Protein AF-A0A5A7R0W3-F1 (afdb_monomer)

Foldseek 3Di:
DDDDDDDDDDDPDDDDPPPPPPDPDDDPPDDDDDDDDDDDPPPDPDQDPPAAEAAQLPPVFQWFPRPNVVSDVVPPDAAQFHKYFGADALQWFKWWDPDDVCLVVVPCVVIGTDGHSPQRPDRGHMDGHHQDPAKTWIATCGPNRCCVPVRVSIDIHHHHYDPPDD

InterPro domains:
  IPR003245 Phytocyanin domain [PF02298] (62-152)
  IPR003245 Phytocyanin domain [PS51485] (52-161)
  IPR008972 Cupredoxin [G3DSA:2.60.40.420] (50-158)
  IPR008972 Cupredoxin [SSF49503] (51-159)

Solvent-accessible surface area (backbone atoms only — not comparable to full-atom values): 10460 Å² total; per-residue (Å²): 133,85,81,89,81,90,79,88,77,85,78,88,73,80,85,77,83,77,80,76,77,82,75,86,76,85,77,92,70,93,76,96,73,95,75,93,78,88,90,60,102,84,72,76,81,71,78,59,90,82,46,48,79,42,60,38,52,53,95,72,21,53,44,73,71,48,64,45,67,63,46,48,65,73,58,57,81,53,37,41,55,23,27,40,28,35,35,28,61,74,82,41,38,35,24,38,37,81,46,69,70,33,58,75,70,36,45,64,79,79,42,46,82,77,36,56,33,73,42,18,46,92,91,27,34,76,47,68,39,59,89,65,100,62,60,46,34,41,30,21,54,39,79,88,17,44,36,25,66,77,20,44,28,48,54,74,50,67,52,39,81,72,81,76,83,126

Sequence (166 aa):
MGLNLNFFVLFLGSSVVAIGMGSNIWPWGGGSGFGSESWCPCAGKEPDPNARTIEVGGSDGWNYGVNYTGWFLKNWPFFVGDTLVFKYPSHHSLSLLKDWSSYLNCSMEGSTLIGSTTAGGGEGFKVTLQPTPYPYFFVCPEKNGIHCSAGQMKFAIWPFPRLQHQ

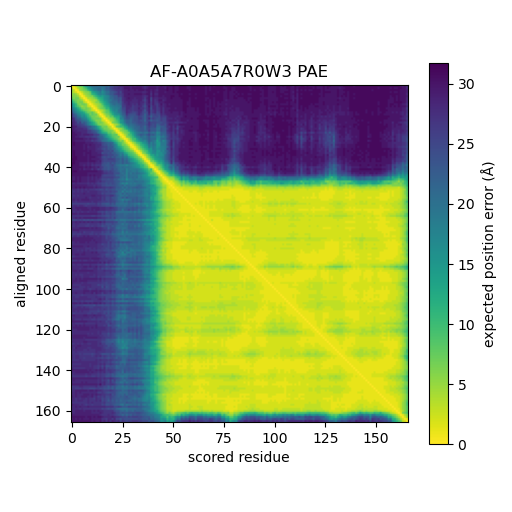Radius of gyration: 26.77 Å; Cα contacts (8 Å, |Δi|>4): 246; chains: 1; bounding box: 74×31×80 Å

Nearest PDB structures (foldseek):
  2cbp-assembly1_A  TM=8.116E-01  e=1.073E-06  Cucumis sativus
  1x9u-assembly2_B  TM=8.122E-01  e=1.260E-05  Armoracia rusticana

Secondary structure (DSSP, 8-state):
----------------------------------------TTS--PPPTTPPEEETTGGG-S-TT--HHHHHHHHPSPBTT-EEEE---TT--EEEESSHHHHHHT--TT-EEEE-TTTTSTT-EEEE----SS-EEEE--TTTTHHHHTS--EEEE-PBPP----

Structure (mmCIF, N/CA/C/O backbone):
data_AF-A0A5A7R0W3-F1
#
_entry.id   AF-A0A5A7R0W3-F1
#
loop_
_atom_site.group_PDB
_atom_site.id
_atom_site.type_symbol
_atom_site.label_atom_id
_atom_site.label_alt_id
_atom_site.label_comp_id
_atom_site.label_asym_id
_atom_site.label_entity_id
_atom_site.label_seq_id
_atom_site.pdbx_PDB_ins_code
_atom_site.Cartn_x
_atom_site.Cartn_y
_atom_site.Cartn_z
_atom_site.occupancy
_atom_site.B_iso_or_equiv
_atom_site.auth_seq_id
_atom_site.auth_comp_id
_atom_site.auth_asym_id
_atom_site.auth_atom_id
_atom_site.pdbx_PDB_model_num
ATOM 1 N N . MET A 1 1 ? 51.306 13.618 63.353 1.00 35.59 1 MET A N 1
ATOM 2 C CA . MET A 1 1 ? 51.828 12.619 64.313 1.00 35.59 1 MET A CA 1
ATOM 3 C C . MET A 1 1 ? 50.603 11.888 64.847 1.00 35.59 1 MET A C 1
ATOM 5 O O . MET A 1 1 ? 49.799 12.546 65.481 1.00 35.59 1 MET A O 1
ATOM 9 N N . GLY A 1 2 ? 50.209 10.753 64.257 1.00 36.62 2 GLY A N 1
ATOM 10 C CA . GLY A 1 2 ? 50.508 9.398 64.766 1.00 36.62 2 GLY A CA 1
ATOM 11 C C . GLY A 1 2 ? 49.529 9.050 65.910 1.00 36.62 2 GLY A C 1
ATOM 12 O O . GLY A 1 2 ? 49.401 9.861 66.809 1.00 36.62 2 GLY A O 1
ATOM 13 N N . LEU A 1 3 ? 48.785 7.940 65.970 1.00 39.69 3 LEU A N 1
ATOM 14 C CA . LEU A 1 3 ? 48.921 6.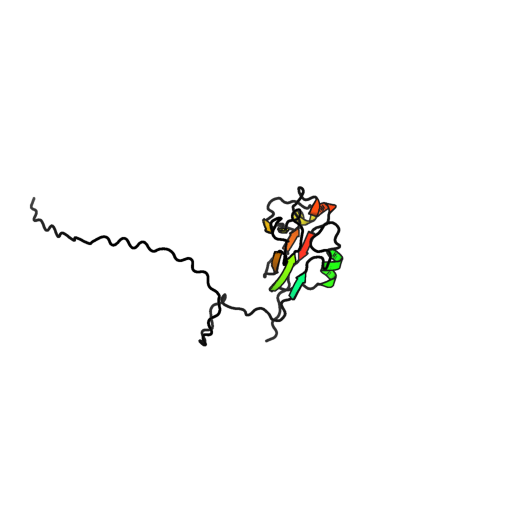611 65.371 1.00 39.69 3 LEU A CA 1
ATOM 15 C C . LEU A 1 3 ? 47.563 5.865 65.356 1.00 39.69 3 LEU A C 1
ATOM 17 O O . LEU A 1 3 ? 46.751 6.017 66.262 1.00 39.69 3 LEU A O 1
ATOM 21 N N . ASN A 1 4 ? 47.402 5.051 64.308 1.00 40.31 4 ASN A N 1
ATOM 22 C CA . ASN A 1 4 ? 46.629 3.811 64.139 1.00 40.31 4 ASN A CA 1
ATOM 23 C C . ASN A 1 4 ? 45.958 3.159 65.362 1.00 40.31 4 ASN A C 1
ATOM 25 O O . ASN A 1 4 ? 46.625 2.925 66.362 1.00 40.31 4 ASN A O 1
ATOM 29 N N . LEU A 1 5 ? 44.752 2.608 65.153 1.00 45.78 5 LEU A N 1
ATOM 30 C CA . LEU A 1 5 ? 44.472 1.217 65.532 1.00 45.78 5 LEU A CA 1
ATOM 31 C C . LEU A 1 5 ? 43.408 0.584 64.612 1.00 45.78 5 LEU A C 1
ATOM 33 O O . LEU A 1 5 ? 42.368 1.170 64.326 1.00 45.78 5 LEU A O 1
ATOM 37 N N . ASN A 1 6 ? 43.726 -0.622 64.146 1.00 43.28 6 ASN A N 1
ATOM 38 C CA . ASN A 1 6 ? 42.949 -1.466 63.245 1.00 43.28 6 ASN A CA 1
ATOM 39 C C . ASN A 1 6 ? 41.577 -1.860 63.813 1.00 43.28 6 ASN A C 1
ATOM 41 O O . ASN A 1 6 ? 41.499 -2.349 64.937 1.00 43.28 6 ASN A O 1
ATOM 45 N N . PHE A 1 7 ? 40.545 -1.829 62.968 1.00 43.78 7 PHE A N 1
ATOM 46 C CA . PHE A 1 7 ? 39.407 -2.743 63.081 1.00 43.78 7 PHE A CA 1
ATOM 47 C C . PHE A 1 7 ? 39.122 -3.342 61.699 1.00 43.78 7 PHE A C 1
ATOM 49 O O . PHE A 1 7 ? 38.409 -2.775 60.875 1.00 43.78 7 PHE A O 1
ATOM 56 N N . PHE A 1 8 ? 3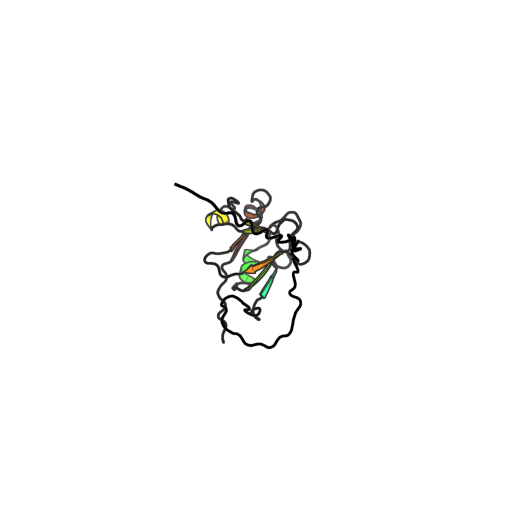9.743 -4.490 61.427 1.00 41.31 8 PHE A N 1
ATOM 57 C CA . PHE A 1 8 ? 39.339 -5.367 60.334 1.00 41.31 8 PHE A CA 1
ATOM 58 C C . PHE A 1 8 ? 38.045 -6.067 60.762 1.00 41.31 8 PHE A C 1
ATOM 60 O O . PHE A 1 8 ? 38.083 -6.976 61.589 1.00 41.31 8 PHE A O 1
ATOM 67 N N . VAL A 1 9 ? 36.901 -5.653 60.214 1.00 51.41 9 VAL A N 1
ATOM 68 C CA . VAL A 1 9 ? 35.666 -6.447 60.282 1.00 51.41 9 VAL A CA 1
ATOM 69 C C . VAL A 1 9 ? 35.527 -7.201 58.967 1.00 51.41 9 VAL A C 1
ATOM 71 O O . VAL A 1 9 ? 35.237 -6.626 57.921 1.00 51.41 9 VAL A O 1
ATOM 74 N N . LEU A 1 10 ? 35.775 -8.506 59.039 1.00 40.53 10 LEU A N 1
ATOM 75 C CA . LEU A 1 10 ? 35.507 -9.473 57.982 1.00 40.53 10 LEU A CA 1
ATOM 76 C C . LEU A 1 10 ? 33.989 -9.630 57.815 1.00 40.53 10 LEU A C 1
ATOM 78 O O . LEU A 1 10 ? 33.348 -10.299 58.622 1.00 40.53 10 LEU A O 1
ATOM 82 N N . PHE A 1 11 ? 33.418 -9.060 56.753 1.00 41.59 11 PHE A N 1
ATOM 83 C CA . PHE A 1 11 ? 32.107 -9.477 56.254 1.00 41.59 11 PHE A CA 1
ATOM 84 C C . PHE A 1 11 ? 32.304 -10.518 55.152 1.00 41.59 11 PHE A C 1
ATOM 86 O O . PHE A 1 11 ? 32.525 -10.192 53.988 1.00 41.59 11 PHE A O 1
ATOM 93 N N . LEU A 1 12 ? 32.216 -11.793 55.533 1.00 45.47 12 LEU A N 1
ATOM 94 C CA . LEU A 1 12 ? 31.945 -12.881 54.597 1.00 45.47 12 LEU A CA 1
ATOM 95 C C . LEU A 1 12 ? 30.468 -12.795 54.189 1.00 45.47 12 LEU A C 1
ATOM 97 O O . LEU A 1 12 ? 29.604 -13.438 54.777 1.00 45.47 12 LEU A O 1
ATOM 101 N N . GLY A 1 13 ? 30.174 -11.944 53.207 1.00 47.50 13 GLY A N 1
ATOM 102 C CA . GLY A 1 13 ? 28.904 -11.958 52.488 1.00 47.50 13 GLY A CA 1
ATOM 103 C C . GLY A 1 13 ? 29.004 -12.941 51.329 1.00 47.50 13 GLY A C 1
ATOM 104 O O . GLY A 1 13 ? 29.627 -12.634 50.317 1.00 47.50 13 GLY A O 1
ATOM 105 N N . SER A 1 14 ? 28.435 -14.133 51.490 1.00 47.66 14 SER A N 1
ATOM 106 C CA . SER A 1 14 ? 28.348 -15.132 50.427 1.00 47.66 14 SER A CA 1
ATOM 107 C C . SER A 1 14 ? 27.623 -14.565 49.209 1.00 47.66 14 SER A C 1
ATOM 109 O O . SER A 1 14 ? 26.454 -14.189 49.282 1.00 47.66 14 SER A O 1
ATOM 111 N N . SER A 1 15 ? 28.318 -14.555 48.075 1.00 44.72 15 SER A N 1
ATOM 112 C CA . SER A 1 15 ? 27.740 -14.365 46.752 1.00 44.72 15 SER A CA 1
ATOM 113 C C . SER A 1 15 ? 26.699 -15.451 46.487 1.00 44.72 15 SER A C 1
ATOM 115 O O . SER A 1 15 ? 27.050 -16.595 46.202 1.00 44.72 15 SER A O 1
ATOM 117 N N . VAL A 1 16 ? 25.415 -15.099 46.532 1.00 53.91 16 VAL A N 1
ATOM 118 C CA . VAL A 1 16 ? 24.404 -15.837 45.773 1.00 53.91 16 VAL A CA 1
ATOM 119 C C . VAL A 1 16 ? 24.301 -15.191 44.402 1.00 53.91 16 VAL A C 1
ATOM 121 O O . VAL A 1 16 ? 23.784 -14.091 44.226 1.00 53.91 16 VAL A O 1
ATOM 124 N N . VAL A 1 17 ? 24.856 -15.886 43.415 1.00 45.88 17 VAL A N 1
ATOM 125 C CA . VAL A 1 17 ? 24.579 -15.636 42.006 1.00 45.88 17 VAL A CA 1
ATOM 126 C C . VAL A 1 17 ? 23.123 -16.037 41.777 1.00 45.88 17 VAL A C 1
ATOM 128 O O . VAL A 1 17 ? 22.815 -17.216 41.617 1.00 45.88 17 VAL A O 1
ATOM 131 N N . ALA A 1 18 ? 22.208 -15.071 41.790 1.00 42.53 18 ALA A N 1
ATOM 132 C CA . ALA A 1 18 ? 20.882 -15.282 41.233 1.00 42.53 18 ALA A CA 1
ATOM 133 C C . ALA A 1 18 ? 21.014 -15.230 39.706 1.00 42.53 18 ALA A C 1
ATOM 135 O O . ALA A 1 18 ? 21.005 -14.158 39.102 1.00 42.53 18 ALA A O 1
ATOM 136 N N . ILE A 1 19 ? 21.158 -16.398 39.075 1.00 41.97 19 ILE A N 1
ATOM 137 C CA . ILE A 1 19 ? 20.862 -16.548 37.649 1.00 41.97 19 ILE A CA 1
ATOM 138 C C . ILE A 1 19 ? 19.344 -16.403 37.531 1.00 41.97 19 ILE A C 1
ATOM 140 O O . ILE A 1 19 ? 18.599 -17.377 37.607 1.00 41.97 19 ILE A O 1
ATOM 144 N N . GLY A 1 20 ? 18.876 -15.162 37.411 1.00 40.03 20 GLY A N 1
ATOM 145 C CA . GLY A 1 20 ? 17.526 -14.880 36.956 1.00 40.03 20 GLY A CA 1
ATOM 146 C C . GLY A 1 20 ? 17.421 -15.336 35.509 1.00 40.03 20 GLY A C 1
ATOM 147 O O . GLY A 1 20 ? 17.801 -14.610 34.595 1.00 40.03 20 GLY A O 1
ATOM 148 N N . MET A 1 21 ? 16.952 -16.565 35.304 1.00 45.31 21 MET A N 1
ATOM 149 C CA . MET A 1 21 ? 16.472 -17.021 34.009 1.00 45.31 21 MET A CA 1
ATOM 150 C C . MET A 1 21 ? 15.301 -16.114 33.624 1.00 45.31 21 MET A C 1
ATOM 152 O O . MET A 1 21 ? 14.217 -16.224 34.192 1.00 45.31 21 MET A O 1
ATOM 156 N N . GLY A 1 22 ? 15.542 -15.175 32.708 1.00 36.59 22 GLY A N 1
ATOM 157 C CA . GLY A 1 22 ? 14.499 -14.339 32.127 1.00 36.59 22 GLY A CA 1
ATOM 158 C C . GLY A 1 22 ? 13.487 -15.221 31.405 1.00 36.59 22 GLY A C 1
ATOM 159 O O . GLY A 1 22 ? 13.739 -15.705 30.303 1.00 36.59 22 GLY A O 1
ATOM 160 N N . SER A 1 23 ? 12.349 -15.457 32.045 1.00 46.00 23 SER A N 1
ATOM 161 C CA . SER A 1 23 ? 11.190 -16.091 31.442 1.00 46.00 23 SER A CA 1
ATOM 162 C C . SER A 1 23 ? 10.483 -15.070 30.553 1.00 46.00 23 SER A C 1
ATOM 164 O O . SER A 1 23 ? 9.657 -14.285 31.008 1.00 46.00 23 SER A O 1
ATOM 166 N N . ASN A 1 24 ? 10.771 -15.107 29.252 1.00 44.03 24 ASN A N 1
ATOM 167 C CA . ASN A 1 24 ? 9.868 -14.546 28.248 1.00 44.03 24 ASN A CA 1
ATOM 168 C C . ASN A 1 24 ? 8.657 -15.478 28.114 1.00 44.03 24 ASN A C 1
ATOM 170 O O . ASN A 1 24 ? 8.552 -16.271 27.180 1.00 44.03 24 ASN A O 1
ATOM 174 N N . ILE A 1 25 ? 7.767 -15.409 29.101 1.00 47.91 25 ILE A N 1
ATOM 175 C CA . ILE A 1 25 ? 6.405 -15.915 28.996 1.00 47.91 25 ILE A CA 1
ATOM 176 C C . ILE A 1 25 ? 5.586 -14.846 28.274 1.00 47.91 25 ILE A C 1
ATOM 178 O O . ILE A 1 25 ? 5.395 -13.748 28.786 1.00 47.91 25 ILE A O 1
ATOM 182 N N . TRP A 1 26 ? 5.134 -15.159 27.063 1.00 46.19 26 TRP A N 1
ATOM 183 C CA . TRP A 1 26 ? 4.076 -14.428 26.370 1.00 46.19 26 TRP A CA 1
ATOM 184 C C . TRP A 1 26 ? 2.743 -15.071 26.756 1.00 46.19 26 TRP A C 1
ATOM 186 O O . TRP A 1 26 ? 2.553 -16.248 26.441 1.00 46.19 26 TRP A O 1
ATOM 196 N N . PRO A 1 27 ? 1.815 -14.359 27.420 1.00 40.03 27 PRO A N 1
ATOM 197 C CA . PRO A 1 27 ? 0.457 -14.873 27.482 1.00 40.03 27 PRO A CA 1
ATOM 198 C C . PRO A 1 27 ? -0.575 -13.744 27.418 1.00 40.03 27 PRO A C 1
ATOM 200 O O . PRO A 1 27 ? -0.755 -13.004 28.377 1.00 40.03 27 PRO A O 1
ATOM 203 N N . TRP A 1 28 ? -1.337 -13.667 26.333 1.00 46.88 28 TRP A N 1
ATOM 204 C CA . TRP A 1 28 ? -2.738 -13.255 26.461 1.00 46.88 28 TRP A CA 1
ATOM 205 C C . TRP A 1 28 ? -3.612 -14.420 26.006 1.00 46.88 28 TRP A C 1
ATOM 207 O O . TRP A 1 28 ? -4.190 -14.436 24.926 1.00 46.88 28 TRP A O 1
ATOM 217 N N . GLY A 1 29 ? -3.624 -15.442 26.865 1.00 34.78 29 GLY A N 1
ATOM 218 C CA . GLY A 1 29 ? -4.783 -16.293 27.094 1.00 34.78 29 GLY A CA 1
ATOM 219 C C . GLY A 1 29 ? -5.603 -15.662 28.221 1.00 34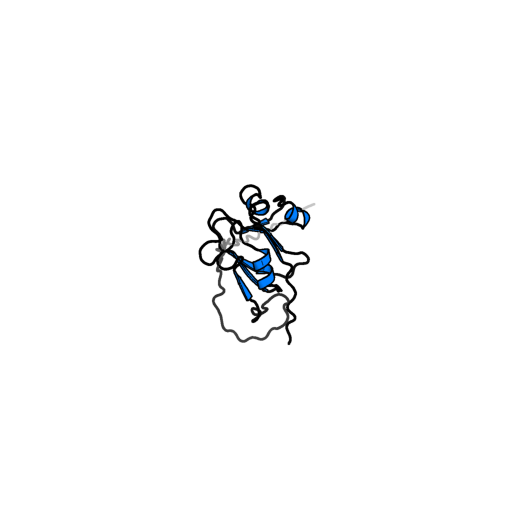.78 29 GLY A C 1
ATOM 220 O O . GLY A 1 29 ? -5.032 -15.171 29.195 1.00 34.78 29 GLY A O 1
ATOM 221 N N . GLY A 1 30 ? -6.921 -15.606 28.037 1.00 45.38 30 GLY A N 1
ATOM 222 C CA . GLY A 1 30 ? -7.844 -14.841 28.870 1.00 45.38 30 GLY A CA 1
ATOM 223 C C . GLY A 1 30 ? -7.868 -15.246 30.344 1.00 45.38 30 GLY A C 1
ATOM 224 O O . GLY A 1 30 ? -7.883 -16.426 30.687 1.00 45.38 30 GLY A O 1
ATOM 225 N N . GLY A 1 31 ? -7.945 -14.230 31.202 1.00 31.48 31 GLY A N 1
ATOM 226 C CA . GLY A 1 31 ? -8.322 -14.346 32.604 1.00 31.48 31 GLY A CA 1
ATOM 227 C C . GLY A 1 31 ? -9.491 -13.407 32.883 1.00 31.48 31 GLY A C 1
ATOM 228 O O . GLY A 1 31 ? -9.369 -12.195 32.732 1.00 31.48 31 GLY A O 1
ATOM 229 N N . SER A 1 32 ? -10.636 -13.968 33.262 1.00 48.72 32 SER A N 1
ATOM 230 C CA . SER A 1 32 ? -11.793 -13.230 33.764 1.00 48.72 32 SER A CA 1
ATOM 231 C C . SER A 1 32 ? -11.483 -12.676 35.157 1.00 48.72 32 SER A C 1
ATOM 233 O O . SER A 1 32 ? -11.391 -13.442 36.116 1.00 48.72 32 SER A O 1
ATOM 235 N N . GLY A 1 33 ? -11.338 -11.357 35.271 1.00 33.44 33 GLY A N 1
ATOM 236 C CA . GLY A 1 33 ? -11.193 -10.654 36.544 1.00 33.44 33 GLY A CA 1
ATOM 237 C C . GLY A 1 33 ? -12.033 -9.382 36.543 1.00 33.44 33 GLY A C 1
ATOM 238 O O . GLY A 1 33 ? -11.707 -8.426 35.849 1.00 33.44 33 GLY A O 1
ATOM 239 N N . PHE A 1 34 ? -13.129 -9.384 37.303 1.00 42.28 34 PHE A N 1
ATOM 240 C CA . PHE A 1 34 ? -13.895 -8.182 37.624 1.00 42.28 34 PHE A CA 1
ATOM 241 C C . PHE A 1 34 ? -13.043 -7.280 38.528 1.00 42.28 34 PHE A C 1
ATOM 243 O O . PHE A 1 34 ? -12.677 -7.685 39.629 1.00 42.28 34 PHE A O 1
ATOM 250 N N . GLY A 1 35 ? -12.737 -6.065 38.074 1.00 34.94 35 GLY A N 1
ATOM 251 C CA . GLY A 1 35 ? -12.015 -5.063 38.858 1.00 34.94 35 GLY A CA 1
ATOM 252 C C . GLY A 1 35 ? -11.958 -3.734 38.115 1.00 34.94 35 GLY A C 1
ATOM 253 O O . GLY A 1 35 ? -11.236 -3.587 37.136 1.00 34.94 35 GLY A O 1
ATOM 254 N N . SER A 1 36 ? -12.783 -2.789 38.548 1.00 52.50 36 SER A N 1
ATOM 255 C CA . SER A 1 36 ? -12.910 -1.443 38.000 1.00 52.50 36 SER A CA 1
ATOM 256 C C . SER A 1 36 ? -11.722 -0.559 38.391 1.00 52.50 36 SER A C 1
ATOM 258 O O . SER A 1 36 ? -11.697 -0.068 39.515 1.00 52.50 36 SER A O 1
ATOM 260 N N . GLU A 1 37 ? -10.807 -0.276 37.463 1.00 39.03 37 GLU A N 1
ATOM 261 C CA . GLU A 1 37 ? -9.923 0.897 37.541 1.00 39.03 37 GLU A CA 1
ATOM 262 C C . GLU A 1 37 ? -9.814 1.554 36.160 1.00 39.03 37 GLU A C 1
ATOM 264 O O . GLU A 1 37 ? -9.025 1.189 35.291 1.00 39.03 37 GLU A O 1
ATOM 269 N N . SER A 1 38 ? -10.698 2.529 35.954 1.00 59.84 38 SER A N 1
ATOM 270 C CA . SER A 1 38 ? -10.629 3.515 34.882 1.00 59.84 38 SER A CA 1
ATOM 271 C C . SER A 1 38 ? -9.476 4.492 35.132 1.00 59.84 38 SER A C 1
ATOM 273 O O . SER A 1 38 ? -9.272 4.875 36.283 1.00 59.84 38 SER A O 1
ATOM 275 N N . TRP A 1 39 ? -8.865 4.973 34.040 1.00 44.38 39 TRP A N 1
ATOM 276 C CA . TRP A 1 39 ? -7.841 6.034 33.920 1.00 44.38 39 TRP A CA 1
ATOM 277 C C . TRP A 1 39 ? -6.387 5.586 33.682 1.00 44.38 39 TRP A C 1
ATOM 279 O O . TRP A 1 39 ? -5.461 6.041 34.343 1.00 44.38 39 TRP A O 1
ATOM 289 N N . CYS A 1 40 ? -6.171 4.810 32.614 1.00 50.56 40 CYS A N 1
ATOM 290 C CA . CYS A 1 40 ? -4.923 4.838 31.837 1.00 50.56 40 CYS A CA 1
ATOM 291 C C . CYS A 1 40 ? -5.261 5.088 30.348 1.00 50.56 40 CYS A C 1
ATOM 293 O O . CYS A 1 40 ? -6.023 4.302 29.786 1.00 50.56 40 CYS A O 1
ATOM 295 N N . PRO A 1 41 ? -4.716 6.121 29.665 1.00 49.47 41 PRO A N 1
ATOM 296 C CA . PRO A 1 41 ? -5.128 6.488 28.298 1.00 49.47 41 PRO A CA 1
ATOM 297 C C . PRO A 1 41 ? -4.760 5.504 27.173 1.00 49.47 41 PRO A C 1
ATOM 299 O O . PRO A 1 41 ? -5.036 5.798 26.013 1.00 49.47 41 PRO A O 1
ATOM 302 N N . CYS A 1 42 ? -4.130 4.362 27.470 1.00 55.44 42 CYS A N 1
ATOM 303 C CA . CYS A 1 42 ? -3.604 3.457 26.438 1.00 55.44 42 CYS A CA 1
ATOM 304 C C . CYS A 1 42 ? -4.003 1.982 26.618 1.00 55.44 42 CYS A C 1
ATOM 306 O O . CYS A 1 42 ? -3.590 1.151 25.812 1.00 55.44 42 CYS A O 1
ATOM 308 N N . ALA A 1 43 ? -4.779 1.631 27.648 1.00 50.06 43 ALA A N 1
ATOM 309 C CA . ALA A 1 43 ? -5.180 0.249 27.902 1.00 50.06 43 ALA A CA 1
ATOM 310 C C . ALA A 1 43 ? -6.653 0.039 27.521 1.00 50.06 43 ALA A C 1
ATOM 312 O O . ALA A 1 43 ? -7.550 0.515 28.208 1.00 50.06 43 ALA A O 1
ATOM 313 N N . GLY A 1 44 ? -6.883 -0.685 26.422 1.00 50.47 44 GLY A N 1
ATOM 314 C CA . GLY A 1 44 ? -8.163 -1.341 26.147 1.00 50.47 44 GLY A CA 1
ATOM 315 C C . GLY A 1 44 ? -9.285 -0.457 25.605 1.00 50.47 44 GLY A C 1
ATOM 316 O O . GLY A 1 44 ? -10.355 -0.399 26.202 1.00 50.47 44 GLY A O 1
ATOM 317 N N . LYS A 1 45 ? -9.122 0.132 24.411 1.00 55.97 45 LYS A N 1
ATOM 318 C CA . LYS A 1 45 ? -10.320 0.246 23.566 1.00 55.97 45 LYS A CA 1
ATOM 319 C C . LYS A 1 45 ? -10.660 -1.170 23.120 1.00 55.97 45 LYS A C 1
ATOM 321 O O . LYS A 1 45 ? -9.860 -1.783 22.411 1.00 55.97 45 LYS A O 1
ATOM 326 N N . GLU A 1 46 ? -11.802 -1.691 23.567 1.00 62.47 46 GLU A N 1
ATOM 327 C CA . GLU A 1 46 ? -12.380 -2.880 22.945 1.00 62.47 46 GLU A CA 1
ATOM 328 C C . GLU A 1 46 ? -12.398 -2.685 21.419 1.00 62.47 46 GLU A C 1
ATOM 330 O O . GLU A 1 46 ? -12.530 -1.539 20.958 1.00 62.47 46 GLU A O 1
ATOM 335 N N . PRO A 1 47 ? -12.207 -3.762 20.632 1.00 66.44 47 PRO A N 1
ATOM 336 C CA . PRO A 1 47 ? -12.276 -3.678 19.181 1.00 66.44 47 PRO A CA 1
ATOM 337 C C . PRO A 1 47 ? -13.544 -2.927 18.792 1.00 66.44 47 PRO A C 1
ATOM 339 O O . PRO A 1 47 ? -14.628 -3.283 19.252 1.00 66.44 47 PRO A O 1
ATOM 342 N N . ASP A 1 48 ? -13.410 -1.868 17.990 1.00 74.81 48 ASP A N 1
ATOM 343 C CA . ASP A 1 48 ? -14.586 -1.134 17.537 1.00 74.81 48 ASP A CA 1
ATOM 344 C C . ASP A 1 48 ? -15.503 -2.139 16.826 1.00 74.81 48 ASP A C 1
ATOM 346 O O . ASP A 1 48 ? -15.064 -2.747 15.845 1.00 74.81 48 ASP A O 1
ATOM 350 N N . PRO A 1 49 ? -16.746 -2.349 17.291 1.00 81.06 49 PRO A N 1
ATOM 351 C CA . PRO A 1 49 ? -17.629 -3.350 16.701 1.00 81.06 49 PRO A CA 1
ATOM 352 C C . PRO A 1 49 ? -17.952 -3.044 15.230 1.00 81.06 49 PRO A C 1
ATOM 354 O O . PRO A 1 49 ? -18.414 -3.919 14.504 1.00 81.06 49 PRO A O 1
ATOM 357 N N . ASN A 1 50 ? -17.675 -1.820 14.769 1.00 87.19 50 ASN A N 1
ATOM 358 C CA . ASN A 1 50 ? -17.846 -1.384 13.387 1.00 87.19 50 ASN A CA 1
ATOM 359 C C . ASN A 1 50 ? -16.545 -1.448 12.565 1.00 87.19 50 ASN A C 1
ATOM 361 O O . ASN A 1 50 ? -16.530 -1.011 11.408 1.00 87.19 50 ASN A O 1
ATOM 365 N N . ALA A 1 51 ? -15.438 -1.934 13.136 1.00 93.25 51 ALA A N 1
ATOM 366 C CA . ALA A 1 51 ? -14.200 -2.169 12.405 1.00 93.25 51 ALA A CA 1
ATOM 367 C C . ALA A 1 51 ? -14.405 -3.246 11.336 1.00 93.25 51 ALA A C 1
ATOM 369 O O . ALA A 1 51 ? -14.766 -4.383 11.635 1.00 93.25 51 ALA A O 1
ATOM 370 N N . ARG A 1 52 ? -14.162 -2.898 10.069 1.00 96.69 52 ARG A N 1
ATOM 371 C CA . ARG A 1 52 ? -14.296 -3.839 8.956 1.00 96.69 52 ARG A CA 1
ATOM 372 C C . ARG A 1 52 ? -12.966 -4.517 8.683 1.00 96.69 52 ARG A C 1
ATOM 374 O O . ARG A 1 52 ? -11.905 -3.909 8.805 1.00 96.69 52 ARG A O 1
ATOM 381 N N . THR A 1 53 ? -13.039 -5.759 8.224 1.00 97.94 53 THR A N 1
ATOM 382 C CA . THR A 1 53 ? -11.920 -6.438 7.568 1.00 97.94 53 THR A CA 1
ATOM 383 C C . THR A 1 53 ? -12.160 -6.398 6.063 1.00 97.94 53 THR A C 1
ATOM 385 O O . THR A 1 53 ? -13.213 -6.823 5.598 1.00 97.94 53 THR A O 1
ATOM 388 N N . ILE A 1 54 ? -11.216 -5.840 5.310 1.00 98.50 54 ILE A N 1
ATOM 389 C CA . ILE A 1 54 ? -11.372 -5.506 3.893 1.00 98.50 54 I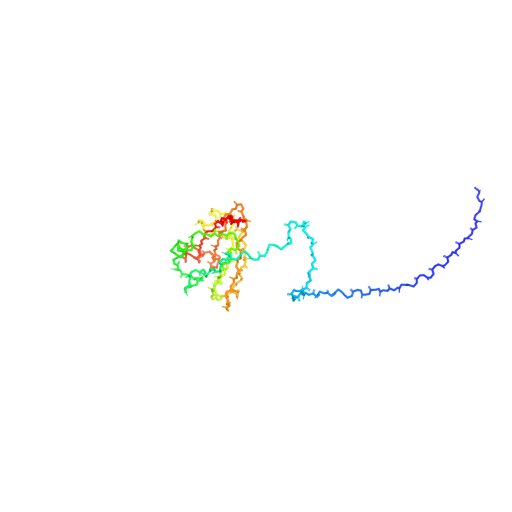LE A CA 1
ATOM 390 C C . ILE A 1 54 ? -10.264 -6.197 3.103 1.00 98.50 54 ILE A C 1
ATOM 392 O O . ILE A 1 54 ? -9.085 -5.886 3.270 1.00 98.50 54 ILE A O 1
ATOM 396 N N . GLU A 1 55 ? -10.634 -7.117 2.216 1.00 98.56 55 GLU A N 1
ATOM 397 C CA . GLU A 1 55 ? -9.675 -7.766 1.320 1.00 98.56 55 GLU A CA 1
ATOM 398 C C . GLU A 1 55 ? -9.267 -6.812 0.196 1.00 98.56 55 GLU A C 1
ATOM 400 O O . GLU A 1 55 ? -10.103 -6.319 -0.568 1.00 98.56 55 GLU A O 1
ATOM 405 N N . VAL A 1 56 ? -7.970 -6.532 0.105 1.00 98.75 56 VAL A N 1
ATOM 406 C CA . VAL A 1 56 ? -7.398 -5.610 -0.877 1.00 98.75 56 VAL A CA 1
ATOM 407 C C . VAL A 1 56 ? -7.448 -6.239 -2.263 1.00 98.75 56 VAL A C 1
ATOM 409 O O . VAL A 1 56 ? -6.927 -7.330 -2.463 1.00 98.75 56 VAL A O 1
ATOM 412 N N . GLY A 1 57 ? -8.087 -5.554 -3.215 1.00 98.19 57 GLY A N 1
ATOM 413 C CA . GLY A 1 57 ? -8.303 -6.067 -4.573 1.00 98.19 57 GLY A CA 1
ATOM 414 C C . GLY A 1 57 ? -9.446 -7.083 -4.700 1.00 98.19 57 GLY A C 1
ATOM 415 O O . GLY A 1 57 ? -9.746 -7.524 -5.805 1.00 98.19 57 GLY A O 1
ATOM 416 N N . GLY A 1 58 ? -10.140 -7.424 -3.607 1.00 97.12 58 GLY A N 1
ATOM 417 C CA . GLY A 1 58 ? -11.217 -8.418 -3.625 1.00 97.12 58 GLY A CA 1
ATOM 418 C C . GLY A 1 58 ? -10.708 -9.806 -4.022 1.00 97.12 58 GLY A C 1
ATOM 419 O O . GLY A 1 58 ? -9.678 -10.251 -3.523 1.00 97.12 58 GLY A O 1
ATOM 420 N N . SER A 1 59 ? -11.412 -10.482 -4.935 1.00 96.00 59 SER A N 1
ATOM 421 C CA . SER A 1 59 ? -11.045 -11.828 -5.403 1.00 96.00 59 SER A CA 1
ATOM 422 C C . SER A 1 59 ? -9.694 -11.890 -6.114 1.00 96.00 59 SER A C 1
ATOM 424 O O . SER A 1 59 ? -9.049 -12.934 -6.090 1.00 96.00 59 SER A O 1
ATOM 426 N N . ASP A 1 60 ? -9.267 -10.787 -6.732 1.00 97.31 60 ASP A N 1
ATOM 427 C CA . ASP A 1 60 ? -8.008 -10.729 -7.482 1.00 97.31 60 ASP A CA 1
ATOM 428 C C . ASP A 1 60 ? -6.793 -10.530 -6.558 1.00 97.31 60 ASP A C 1
ATOM 430 O O . ASP A 1 60 ? -5.650 -10.770 -6.956 1.00 97.31 60 ASP A O 1
ATOM 434 N N . GLY A 1 61 ? -7.043 -10.121 -5.309 1.00 98.00 61 GLY A N 1
ATOM 435 C CA . GLY A 1 61 ? -6.022 -9.894 -4.296 1.00 98.00 61 GLY A CA 1
ATOM 436 C C . GLY A 1 61 ? -5.069 -8.742 -4.623 1.00 98.00 61 GLY A C 1
ATOM 437 O O . GLY A 1 61 ? -5.358 -7.836 -5.408 1.00 98.00 61 GLY A O 1
ATOM 438 N N . TRP A 1 62 ? -3.894 -8.784 -3.997 1.00 98.56 62 TRP A N 1
ATOM 439 C CA . TRP A 1 62 ? -2.816 -7.832 -4.231 1.00 98.56 62 TRP A CA 1
ATOM 440 C C . TRP A 1 62 ? -1.928 -8.312 -5.386 1.00 98.56 62 TRP A C 1
ATOM 442 O O . TRP A 1 62 ? -0.943 -9.024 -5.187 1.00 98.56 62 TRP A O 1
ATOM 452 N N . ASN A 1 63 ? -2.311 -7.950 -6.610 1.00 98.06 63 ASN A N 1
ATOM 453 C CA . ASN A 1 63 ? -1.684 -8.418 -7.844 1.00 98.06 63 ASN A CA 1
ATOM 454 C C . ASN A 1 63 ? -1.558 -7.315 -8.917 1.00 98.06 63 ASN A C 1
ATOM 456 O O . ASN A 1 63 ? -2.130 -6.226 -8.796 1.00 98.06 63 ASN A O 1
ATOM 460 N N . TYR A 1 64 ? -0.782 -7.605 -9.961 1.00 97.12 64 TYR A N 1
ATOM 461 C CA . TYR A 1 64 ? -0.522 -6.752 -11.118 1.00 97.12 64 TYR A CA 1
ATOM 462 C C . TYR A 1 64 ? -1.792 -6.544 -11.955 1.00 97.12 64 TYR A C 1
ATOM 464 O O . TYR A 1 64 ? -2.502 -7.499 -12.262 1.00 97.12 64 TYR A O 1
ATOM 472 N N . GLY A 1 65 ? -2.062 -5.303 -12.371 1.00 95.50 65 GLY A N 1
ATOM 473 C CA . GLY A 1 65 ? -3.170 -4.978 -13.281 1.00 95.50 65 GLY A CA 1
ATOM 474 C C . GLY A 1 65 ? -4.560 -4.956 -12.635 1.00 95.50 65 GLY A C 1
ATOM 475 O O . GLY A 1 65 ? -5.548 -4.697 -13.320 1.00 95.50 65 GLY A O 1
ATOM 476 N N . VAL A 1 66 ? -4.650 -5.185 -11.323 1.00 98.00 66 VAL A N 1
ATOM 477 C CA . VAL A 1 66 ? -5.898 -5.062 -10.562 1.00 98.00 66 VAL A CA 1
ATOM 478 C C . VAL A 1 66 ? -6.356 -3.602 -10.540 1.00 98.00 66 VAL A C 1
ATOM 480 O O . VAL A 1 66 ? -5.569 -2.678 -10.325 1.00 98.00 66 VAL A O 1
ATOM 483 N N . ASN A 1 67 ? -7.659 -3.376 -10.726 1.00 97.75 67 ASN A N 1
ATOM 484 C CA . ASN A 1 67 ? -8.245 -2.039 -10.662 1.00 97.75 67 ASN A CA 1
ATOM 485 C C . ASN A 1 67 ? -8.438 -1.584 -9.202 1.00 97.75 67 ASN A C 1
ATOM 487 O O . ASN A 1 67 ? -9.552 -1.604 -8.665 1.00 97.75 67 ASN A O 1
ATOM 491 N N . TYR A 1 68 ? -7.351 -1.138 -8.565 1.00 98.31 68 TYR A N 1
ATOM 492 C CA . TYR A 1 68 ? -7.394 -0.633 -7.189 1.00 98.31 68 TYR A CA 1
ATOM 493 C C . TYR A 1 68 ? -8.236 0.629 -7.036 1.00 98.31 68 TYR A C 1
ATOM 495 O O . TYR A 1 68 ? -8.802 0.835 -5.970 1.00 98.31 68 TYR A O 1
ATOM 503 N N . THR A 1 69 ? -8.393 1.449 -8.079 1.00 97.31 69 THR A N 1
ATOM 504 C CA . THR A 1 69 ? -9.296 2.608 -8.036 1.00 97.31 69 THR A CA 1
ATOM 505 C C . THR A 1 69 ? -10.748 2.164 -7.873 1.00 97.31 69 THR A C 1
ATOM 507 O O . THR A 1 69 ? -11.453 2.651 -6.992 1.00 97.31 69 THR A O 1
ATOM 510 N N . GLY A 1 70 ? -11.194 1.196 -8.677 1.00 98.00 70 GLY A N 1
ATOM 511 C CA . GLY A 1 70 ? -12.537 0.629 -8.569 1.00 98.00 70 GLY A CA 1
ATOM 512 C C . GLY A 1 70 ? -12.760 -0.090 -7.238 1.00 98.00 70 GLY A C 1
ATOM 513 O O . GLY A 1 70 ? -13.809 0.078 -6.619 1.00 98.00 70 GLY A O 1
ATOM 514 N N . TRP A 1 71 ? -11.768 -0.853 -6.766 1.00 98.56 71 TRP A N 1
ATOM 515 C CA . TRP A 1 71 ? -11.811 -1.479 -5.441 1.00 98.56 71 TRP A CA 1
ATOM 516 C C . TRP A 1 71 ? -11.897 -0.438 -4.316 1.00 98.56 71 TRP A C 1
ATOM 518 O O . TRP A 1 71 ? -12.738 -0.566 -3.428 1.00 98.56 71 TRP A O 1
ATOM 528 N N . PHE A 1 72 ? -11.081 0.614 -4.368 1.00 98.50 72 PHE A N 1
ATOM 529 C CA . PHE A 1 72 ? -11.059 1.677 -3.368 1.00 98.50 72 PHE A CA 1
ATOM 530 C C . PHE A 1 72 ? -12.420 2.368 -3.269 1.00 98.50 72 PHE A C 1
ATOM 532 O O . PHE A 1 72 ? -12.975 2.474 -2.178 1.00 98.50 72 PHE A O 1
ATOM 539 N N . LEU A 1 73 ? -12.995 2.775 -4.406 1.00 98.00 73 LEU A N 1
ATOM 540 C CA . LEU A 1 73 ? -14.279 3.484 -4.442 1.00 98.00 73 LEU A CA 1
ATOM 541 C C . LEU A 1 73 ? -15.438 2.641 -3.897 1.00 98.00 73 LEU A C 1
ATOM 543 O O . LEU A 1 73 ? -16.347 3.190 -3.286 1.00 98.00 73 LEU A O 1
ATOM 547 N N . LYS A 1 74 ? -15.397 1.314 -4.069 1.00 98.00 74 LYS A N 1
ATOM 548 C CA . LYS A 1 74 ? -16.402 0.396 -3.503 1.00 98.00 74 LYS A CA 1
ATOM 549 C C . LYS A 1 74 ? -16.321 0.265 -1.980 1.00 98.00 74 LYS A C 1
ATOM 551 O O . LYS A 1 74 ? -17.320 -0.076 -1.359 1.00 98.00 74 LYS A O 1
ATOM 556 N N . ASN A 1 75 ? -15.144 0.484 -1.393 1.00 98.06 75 ASN A N 1
ATOM 557 C CA . ASN A 1 75 ? -14.903 0.291 0.040 1.00 98.06 75 ASN A CA 1
ATOM 558 C C . ASN A 1 75 ? -14.842 1.607 0.831 1.00 98.06 75 ASN A C 1
ATOM 560 O O . ASN A 1 75 ? -14.935 1.582 2.062 1.00 98.06 75 ASN A O 1
ATOM 564 N N . TRP A 1 76 ? -14.709 2.736 0.131 1.00 96.19 76 TRP A N 1
ATOM 565 C CA . TRP A 1 76 ? -14.715 4.078 0.698 1.00 96.19 76 TRP A CA 1
ATOM 566 C C . TRP A 1 76 ? -16.037 4.391 1.427 1.00 96.19 76 TRP A C 1
ATOM 568 O O . TRP A 1 76 ? -17.103 4.034 0.924 1.00 96.19 76 TRP A O 1
ATOM 578 N N . PRO A 1 77 ? -16.006 5.119 2.559 1.00 96.31 77 PRO A N 1
ATOM 579 C CA . PRO A 1 77 ? -14.823 5.627 3.264 1.00 96.31 77 PRO A CA 1
ATOM 580 C C . PRO A 1 77 ? -14.100 4.563 4.099 1.00 96.31 77 PRO A C 1
ATOM 582 O O . PRO A 1 77 ? -14.707 3.597 4.550 1.00 96.31 77 PRO A O 1
ATOM 585 N N . PHE A 1 78 ? -12.795 4.756 4.315 1.00 97.19 78 PHE A N 1
ATOM 586 C CA . PHE A 1 78 ? -11.989 3.953 5.244 1.00 97.19 78 PHE A CA 1
ATOM 587 C C . PHE A 1 78 ? -11.889 4.659 6.590 1.00 97.19 78 PHE A C 1
ATOM 589 O O . PHE A 1 78 ? -11.745 5.882 6.643 1.00 97.19 78 PHE A O 1
ATOM 596 N N . PHE A 1 79 ? -11.897 3.889 7.671 1.00 96.50 79 PHE A N 1
ATOM 597 C CA . PHE A 1 79 ? -11.864 4.432 9.023 1.00 96.50 79 PHE A CA 1
ATOM 598 C C . PHE A 1 79 ? -10.721 3.853 9.850 1.00 96.50 79 PHE A C 1
ATOM 600 O O . PHE A 1 79 ? -10.267 2.732 9.623 1.00 96.50 79 PHE A O 1
ATOM 607 N N . VAL A 1 80 ? -10.292 4.601 10.866 1.00 95.38 80 VAL A N 1
ATOM 608 C CA . VAL A 1 80 ? -9.374 4.096 11.893 1.00 95.38 80 VAL A CA 1
ATOM 609 C C . VAL A 1 80 ? -9.944 2.805 12.490 1.00 95.38 80 VAL A C 1
ATOM 611 O O . VAL A 1 80 ? -11.134 2.718 12.789 1.00 95.38 80 VAL A O 1
ATOM 614 N N . GLY A 1 81 ? -9.104 1.785 12.635 1.00 95.00 81 GLY A N 1
ATOM 615 C CA . GLY A 1 81 ? -9.478 0.452 13.099 1.00 95.00 81 GLY A CA 1
ATOM 616 C C . GLY A 1 81 ? -9.937 -0.508 11.997 1.00 95.00 81 GLY A C 1
ATOM 617 O O . GLY A 1 81 ? -9.934 -1.710 12.243 1.00 95.00 81 GLY A O 1
ATOM 618 N N . ASP A 1 82 ? -10.281 -0.038 10.783 1.00 97.75 82 ASP A N 1
ATOM 619 C CA . ASP A 1 82 ? -10.459 -0.962 9.647 1.00 97.75 82 ASP A CA 1
ATOM 620 C C . ASP A 1 82 ? -9.151 -1.743 9.418 1.00 97.75 82 ASP A C 1
ATOM 622 O O . ASP A 1 82 ? -8.053 -1.196 9.537 1.00 97.75 82 ASP A O 1
ATOM 626 N N . THR A 1 83 ? -9.261 -3.022 9.072 1.00 98.38 83 THR A N 1
ATOM 627 C CA . THR A 1 83 ? -8.123 -3.895 8.772 1.00 98.38 83 THR A CA 1
ATOM 628 C C . THR A 1 83 ? -8.118 -4.268 7.300 1.00 98.38 83 THR A C 1
ATOM 630 O O . THR A 1 83 ? -9.075 -4.840 6.789 1.00 98.38 83 THR A O 1
ATOM 633 N N . LEU A 1 84 ? -7.021 -3.960 6.617 1.00 98.81 84 LEU A N 1
ATOM 634 C CA . LEU A 1 84 ? -6.767 -4.347 5.237 1.00 98.81 84 LEU A CA 1
ATOM 635 C C . LEU A 1 84 ? -6.077 -5.708 5.205 1.00 98.81 84 LEU A C 1
ATOM 637 O O . LEU A 1 84 ? -5.092 -5.917 5.911 1.00 98.81 84 LEU A O 1
ATOM 641 N N . VAL A 1 85 ? -6.570 -6.618 4.370 1.00 98.69 85 VAL A N 1
ATOM 642 C CA . VAL A 1 85 ? -5.992 -7.951 4.179 1.00 98.69 85 VAL A CA 1
ATOM 643 C C . VAL A 1 85 ? -5.393 -8.039 2.786 1.00 98.69 85 VAL A C 1
ATOM 645 O O . VAL A 1 85 ? -6.103 -7.966 1.784 1.00 98.69 85 VAL A O 1
ATOM 648 N N . PHE A 1 86 ? -4.079 -8.207 2.728 1.00 98.75 86 PHE A N 1
ATOM 649 C CA . PHE A 1 86 ? -3.316 -8.335 1.498 1.00 98.75 86 PHE A CA 1
ATOM 650 C C . PHE A 1 86 ? -2.992 -9.808 1.253 1.00 98.75 86 PHE A C 1
ATOM 652 O O . PHE A 1 86 ? -2.142 -10.387 1.931 1.00 98.75 86 PHE A O 1
ATOM 659 N N . LYS A 1 87 ? -3.650 -10.409 0.263 1.00 98.50 87 LYS A N 1
ATOM 660 C CA . LYS A 1 87 ? -3.345 -11.766 -0.207 1.00 98.50 87 LYS A CA 1
ATOM 661 C C . LYS A 1 87 ? -2.536 -11.678 -1.491 1.00 98.50 87 LYS A C 1
ATOM 663 O O . LYS A 1 87 ? -2.984 -11.033 -2.438 1.00 98.50 87 LYS A O 1
ATOM 668 N N . TYR A 1 88 ? -1.355 -12.287 -1.515 1.00 98.06 88 TYR A N 1
ATOM 669 C CA . TYR A 1 88 ? -0.468 -12.241 -2.676 1.00 98.06 88 TYR A CA 1
ATOM 670 C C . TYR A 1 88 ? 0.536 -13.404 -2.724 1.00 98.06 88 TYR A C 1
ATOM 672 O O . TYR A 1 88 ? 0.969 -13.891 -1.679 1.00 98.06 88 TYR A O 1
ATOM 680 N N . PRO A 1 89 ? 0.933 -13.848 -3.933 1.00 96.12 89 PRO A N 1
ATOM 681 C CA . PRO A 1 89 ? 1.994 -14.834 -4.133 1.00 96.12 89 PRO A CA 1
ATOM 682 C C . PRO A 1 89 ? 3.399 -14.294 -3.815 1.00 96.12 89 PRO A C 1
ATOM 684 O O . PRO A 1 89 ? 3.624 -13.089 -3.716 1.00 96.12 89 PRO A O 1
ATOM 687 N N . SER A 1 90 ? 4.383 -15.201 -3.765 1.00 93.88 90 SER A N 1
ATOM 688 C CA . SER A 1 90 ? 5.758 -14.955 -3.295 1.00 93.88 90 SER A CA 1
ATOM 689 C C . SER A 1 90 ? 6.645 -14.034 -4.145 1.00 93.88 90 SER A C 1
ATOM 691 O O . SER A 1 90 ? 7.855 -13.978 -3.941 1.00 93.88 90 SER A O 1
ATOM 693 N N . HIS A 1 91 ? 6.078 -13.335 -5.122 1.00 95.19 91 HIS A N 1
ATOM 694 C CA . HIS A 1 91 ? 6.774 -12.365 -5.972 1.00 95.19 91 HIS A CA 1
ATOM 695 C C . HIS A 1 91 ? 6.205 -10.947 -5.839 1.00 95.19 91 HIS A C 1
ATOM 697 O O . HIS A 1 91 ? 6.619 -10.051 -6.575 1.00 95.19 91 HIS A O 1
ATOM 703 N N . HIS A 1 92 ? 5.278 -10.742 -4.905 1.00 98.25 92 HIS A N 1
ATOM 704 C CA . HIS A 1 92 ? 4.846 -9.426 -4.464 1.00 98.25 92 HIS A CA 1
ATOM 705 C C . HIS A 1 92 ? 5.210 -9.240 -3.005 1.00 98.25 92 HIS A C 1
ATOM 707 O O . HIS A 1 92 ? 5.260 -10.195 -2.242 1.00 98.25 92 HIS A O 1
ATOM 713 N N . SER A 1 93 ? 5.428 -7.996 -2.625 1.00 98.50 93 SER A N 1
ATOM 714 C CA . SER A 1 93 ? 5.572 -7.566 -1.244 1.00 98.50 93 SER A CA 1
ATOM 715 C C . SER A 1 93 ? 4.756 -6.294 -1.029 1.00 98.50 93 SER A C 1
ATOM 717 O O . SER A 1 93 ? 4.077 -5.811 -1.950 1.00 98.50 93 SER A O 1
ATOM 719 N N . LEU A 1 94 ? 4.802 -5.769 0.192 1.00 98.69 94 LEU A N 1
ATOM 720 C CA . LEU A 1 94 ? 4.067 -4.580 0.589 1.00 98.69 94 LEU A CA 1
ATOM 721 C C . LEU A 1 94 ? 4.983 -3.595 1.314 1.00 98.69 94 LEU A C 1
ATOM 723 O O . LEU A 1 94 ? 5.550 -3.922 2.359 1.00 98.69 94 LEU A O 1
ATOM 727 N N . SER A 1 95 ? 5.053 -2.371 0.796 1.00 98.69 95 SER A N 1
ATOM 728 C CA . SER A 1 95 ? 5.758 -1.251 1.419 1.00 98.69 95 SER A CA 1
ATOM 729 C C . SER A 1 95 ? 4.862 -0.029 1.573 1.00 98.69 95 SER A C 1
ATOM 731 O O . SER A 1 95 ? 3.883 0.144 0.845 1.00 98.69 95 SER A O 1
ATOM 733 N N . LEU A 1 96 ? 5.251 0.848 2.497 1.00 98.62 96 LEU A N 1
ATOM 734 C CA . LEU A 1 96 ? 4.742 2.209 2.612 1.00 98.62 96 LEU A CA 1
ATOM 735 C C . LEU A 1 96 ? 5.756 3.200 2.049 1.00 98.62 96 LEU A C 1
ATOM 737 O O . LEU A 1 96 ? 6.941 3.148 2.390 1.00 98.62 96 LEU A O 1
ATOM 741 N N . LEU A 1 97 ? 5.283 4.116 1.209 1.00 98.44 97 LEU A N 1
ATOM 742 C CA . LEU A 1 97 ? 6.070 5.261 0.765 1.00 98.44 97 LEU A CA 1
ATOM 743 C C . LEU A 1 97 ? 5.928 6.433 1.733 1.00 98.44 97 LEU A C 1
ATOM 745 O O . LEU A 1 97 ? 4.891 6.612 2.368 1.00 98.44 97 LEU A O 1
ATOM 749 N N . LYS A 1 98 ? 6.991 7.233 1.821 1.00 96.69 98 LYS A N 1
ATOM 750 C CA . LYS A 1 98 ? 7.105 8.347 2.769 1.00 96.69 98 LYS A CA 1
ATOM 751 C C .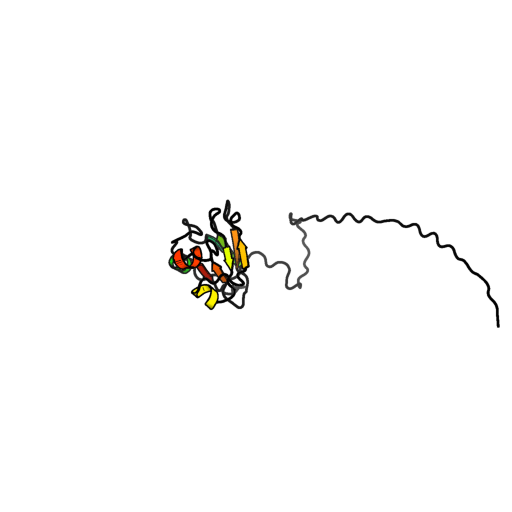 LYS A 1 98 ? 6.197 9.537 2.440 1.00 96.69 98 LYS A C 1
ATOM 753 O O . LYS A 1 98 ? 5.784 10.250 3.346 1.00 96.69 98 LYS A O 1
ATOM 758 N N . ASP A 1 99 ? 5.916 9.773 1.157 1.00 97.12 99 ASP A N 1
ATOM 759 C CA . ASP A 1 99 ? 5.215 10.971 0.698 1.00 97.12 99 ASP A CA 1
ATOM 760 C C . ASP A 1 99 ? 4.530 10.795 -0.669 1.00 97.12 99 ASP A C 1
ATOM 762 O O . ASP A 1 99 ? 4.726 9.815 -1.397 1.00 97.12 99 ASP A O 1
ATOM 766 N N . TRP A 1 100 ? 3.721 11.798 -1.019 1.00 97.19 100 TRP A N 1
ATOM 767 C CA . TRP A 1 100 ? 2.972 11.867 -2.272 1.00 97.19 100 TRP A CA 1
ATOM 768 C C . TRP A 1 100 ? 3.868 11.871 -3.519 1.00 97.19 100 TRP A C 1
ATOM 770 O O . TRP A 1 100 ? 3.533 11.234 -4.517 1.00 97.19 100 TRP A O 1
ATOM 780 N N . SER A 1 101 ? 5.019 12.551 -3.472 1.00 98.06 101 SER A N 1
ATOM 781 C CA . SER A 1 101 ? 5.951 12.615 -4.608 1.00 98.06 101 SER A CA 1
ATOM 782 C C . SER A 1 101 ? 6.525 11.234 -4.927 1.00 98.06 101 SER A C 1
ATOM 784 O O . SER A 1 101 ? 6.528 10.795 -6.078 1.00 98.06 101 SER A O 1
ATOM 786 N N . SER A 1 102 ? 6.935 10.503 -3.892 1.00 98.12 102 SER A N 1
ATOM 787 C CA . SER A 1 102 ? 7.424 9.132 -3.995 1.00 98.12 102 SER A CA 1
ATOM 788 C C . SER A 1 102 ? 6.337 8.214 -4.552 1.00 98.12 102 SER A C 1
ATOM 790 O O . SER A 1 102 ? 6.620 7.388 -5.415 1.00 98.12 102 SER A O 1
ATOM 792 N N . TYR A 1 103 ? 5.081 8.394 -4.127 1.00 98.12 103 TYR A N 1
ATOM 793 C CA . TYR A 1 103 ? 3.930 7.631 -4.621 1.00 98.12 103 TYR A CA 1
ATOM 794 C C . TYR A 1 103 ? 3.602 7.876 -6.099 1.00 98.12 103 TYR A C 1
ATOM 796 O O . TYR A 1 103 ? 3.342 6.926 -6.851 1.00 98.12 103 TYR A O 1
ATOM 804 N N . LEU A 1 104 ? 3.636 9.133 -6.546 1.00 97.38 104 LEU A N 1
ATOM 805 C CA . LEU A 1 104 ? 3.431 9.465 -7.955 1.00 97.38 104 LEU A CA 1
ATOM 806 C C . LEU A 1 104 ? 4.524 8.853 -8.832 1.00 97.38 104 LEU A C 1
ATOM 808 O O . LEU A 1 104 ? 4.209 8.204 -9.829 1.00 97.38 104 LEU A O 1
ATOM 812 N N . ASN A 1 105 ? 5.779 8.990 -8.406 1.00 97.81 105 ASN A N 1
ATOM 813 C CA . ASN A 1 105 ? 6.949 8.553 -9.165 1.00 97.81 105 ASN A CA 1
ATOM 814 C C . ASN A 1 105 ? 7.314 7.075 -8.959 1.00 97.81 105 ASN A C 1
ATOM 816 O O . ASN A 1 105 ? 8.230 6.583 -9.610 1.00 97.81 105 ASN A O 1
ATOM 820 N N . CYS A 1 106 ? 6.634 6.365 -8.052 1.00 98.25 106 CYS A N 1
ATOM 821 C CA . CYS A 1 106 ? 7.029 5.028 -7.600 1.00 98.25 106 CYS A CA 1
ATOM 822 C C . CYS A 1 106 ? 8.508 4.957 -7.169 1.00 98.25 106 CYS A C 1
ATOM 824 O O . CYS A 1 106 ? 9.204 3.984 -7.459 1.00 98.25 106 CYS A O 1
ATOM 826 N N . SER A 1 107 ? 8.985 5.979 -6.453 1.00 97.62 107 SER A N 1
ATOM 827 C CA . SER A 1 107 ? 10.317 5.953 -5.845 1.00 97.62 107 SER A CA 1
ATOM 828 C C . SER A 1 107 ? 10.282 5.129 -4.564 1.00 97.62 107 SER A C 1
ATOM 830 O O . SER A 1 107 ? 9.506 5.424 -3.659 1.00 97.62 107 SER A O 1
ATOM 832 N N . MET A 1 108 ? 11.132 4.105 -4.482 1.00 96.56 108 MET A N 1
ATOM 833 C CA . MET A 1 108 ? 11.254 3.247 -3.296 1.00 96.56 108 MET A CA 1
ATOM 834 C C . MET A 1 108 ? 12.249 3.798 -2.263 1.00 96.56 108 MET A C 1
ATOM 836 O O . MET A 1 108 ? 12.475 3.174 -1.224 1.00 96.56 108 MET A O 1
ATOM 840 N N . GLU A 1 109 ? 12.848 4.961 -2.529 1.00 96.25 109 GLU A N 1
ATOM 841 C CA . GLU A 1 109 ? 13.810 5.602 -1.638 1.00 96.25 109 GLU A CA 1
ATOM 842 C C . GLU A 1 109 ? 13.159 5.985 -0.302 1.00 96.25 109 GLU A C 1
ATOM 844 O O . GLU A 1 109 ? 12.214 6.777 -0.243 1.00 96.25 109 GLU A O 1
ATOM 849 N N . GLY A 1 110 ? 13.676 5.420 0.791 1.00 95.38 110 GLY A N 1
ATOM 850 C CA . GLY A 1 110 ? 13.107 5.615 2.126 1.00 95.38 110 GLY A CA 1
ATOM 851 C C . GLY A 1 110 ? 11.743 4.945 2.320 1.00 95.38 110 GLY A C 1
ATOM 852 O O . GLY A 1 110 ? 11.035 5.277 3.268 1.00 95.38 110 GLY A O 1
ATOM 853 N N . SER A 1 111 ? 11.355 4.021 1.434 1.00 96.69 111 SER A N 1
ATOM 854 C CA . SER A 1 111 ? 10.180 3.180 1.653 1.00 96.69 111 SER A CA 1
ATOM 855 C C . SER A 1 111 ? 10.402 2.219 2.821 1.00 96.69 111 SER A C 1
ATOM 857 O O . SER A 1 111 ? 11.516 1.758 3.070 1.00 96.69 111 SER A O 1
ATOM 859 N N . THR A 1 112 ? 9.327 1.906 3.540 1.00 98.19 112 THR A N 1
ATOM 860 C CA . THR A 1 112 ? 9.352 0.939 4.642 1.00 98.19 112 THR A CA 1
ATOM 861 C C . THR A 1 112 ? 8.663 -0.341 4.198 1.00 98.19 112 THR A C 1
ATOM 863 O O . THR A 1 112 ? 7.459 -0.324 3.937 1.00 98.19 112 THR A O 1
ATOM 866 N N . LEU A 1 113 ? 9.411 -1.443 4.121 1.00 98.31 113 LEU A N 1
ATOM 867 C CA . LEU A 1 113 ? 8.854 -2.771 3.866 1.00 98.31 113 LEU A CA 1
ATOM 868 C C . LEU A 1 113 ? 8.063 -3.230 5.093 1.00 98.31 113 LEU A C 1
ATOM 870 O O . LEU A 1 113 ? 8.625 -3.347 6.180 1.00 98.31 113 LEU A O 1
ATOM 874 N N . ILE A 1 114 ? 6.769 -3.489 4.914 1.00 98.31 114 ILE A N 1
ATOM 875 C CA . ILE A 1 114 ? 5.874 -3.924 5.995 1.00 98.31 114 ILE A CA 1
ATOM 876 C C . ILE A 1 114 ? 5.421 -5.374 5.827 1.00 98.31 114 ILE A C 1
ATOM 878 O O . ILE A 1 114 ? 5.242 -6.060 6.824 1.00 98.31 114 ILE A O 1
ATOM 882 N N . GLY A 1 115 ? 5.301 -5.865 4.592 1.00 97.75 115 GLY A N 1
ATOM 883 C CA . GLY A 1 115 ? 4.999 -7.263 4.290 1.00 97.75 115 GLY A CA 1
ATOM 884 C C . GLY A 1 115 ? 6.047 -7.837 3.346 1.00 97.75 115 GLY A C 1
ATOM 885 O O . GLY A 1 115 ? 6.213 -7.333 2.238 1.00 97.75 115 GLY A O 1
ATOM 886 N N . SER A 1 116 ? 6.764 -8.873 3.785 1.00 97.88 116 SER A N 1
ATOM 887 C CA . SER A 1 116 ? 7.732 -9.591 2.949 1.00 97.88 116 SER A CA 1
ATOM 888 C C . SER A 1 116 ? 7.032 -10.405 1.860 1.00 97.88 116 SER A C 1
ATOM 890 O O . SER A 1 116 ? 5.819 -10.607 1.890 1.00 97.88 116 SER A O 1
ATOM 892 N N . THR A 1 117 ? 7.800 -10.954 0.922 1.00 97.06 117 THR A N 1
ATOM 893 C CA . THR A 1 117 ? 7.243 -11.769 -0.162 1.00 97.06 117 THR A CA 1
ATOM 894 C C . THR A 1 117 ? 6.492 -13.012 0.306 1.00 97.06 117 THR A C 1
ATOM 896 O O . THR A 1 117 ? 5.585 -13.479 -0.367 1.00 97.06 117 THR A O 1
ATOM 899 N N . THR A 1 118 ? 6.803 -13.544 1.483 1.00 95.31 118 THR A N 1
ATOM 900 C CA . THR A 1 118 ? 6.118 -14.719 2.037 1.00 95.31 118 THR A CA 1
ATOM 901 C C . THR A 1 118 ? 4.900 -14.370 2.889 1.00 95.31 118 THR A C 1
ATOM 903 O O . THR A 1 118 ? 4.130 -15.263 3.236 1.00 95.31 118 THR A O 1
ATOM 906 N N . ALA A 1 119 ? 4.697 -13.094 3.222 1.00 97.12 119 ALA A N 1
ATOM 907 C CA . ALA A 1 119 ? 3.681 -12.674 4.182 1.00 97.12 119 ALA A CA 1
ATOM 908 C C . ALA A 1 119 ? 2.248 -12.694 3.617 1.00 97.12 119 ALA A C 1
ATOM 910 O O . ALA A 1 119 ? 1.292 -12.765 4.382 1.00 97.12 119 ALA A O 1
ATOM 911 N N . GLY A 1 120 ? 2.088 -12.650 2.291 1.00 96.00 120 GLY A N 1
ATOM 912 C CA . GLY A 1 120 ? 0.783 -12.625 1.621 1.00 96.00 120 GLY A CA 1
ATOM 913 C C . GLY A 1 120 ? 0.086 -13.979 1.463 1.00 96.00 120 GLY A C 1
ATOM 914 O O . GLY A 1 120 ? -1.019 -14.018 0.922 1.00 96.00 120 GLY A O 1
ATOM 915 N N . GLY A 1 121 ? 0.711 -15.080 1.892 1.00 95.38 121 GLY A N 1
ATOM 916 C CA . GLY A 1 121 ? 0.132 -16.423 1.812 1.00 95.38 121 GLY A CA 1
ATOM 917 C C . GLY A 1 121 ? -0.944 -16.700 2.872 1.00 95.38 121 GLY A C 1
ATOM 918 O O . GLY A 1 121 ? -1.118 -15.943 3.826 1.00 95.38 121 GLY A O 1
ATOM 919 N N . GLY A 1 122 ? -1.654 -17.824 2.730 1.00 95.50 122 GLY A N 1
ATOM 920 C CA . GLY A 1 122 ? -2.646 -18.283 3.711 1.00 95.50 122 GLY A CA 1
ATOM 921 C C . GLY A 1 122 ? -3.785 -17.281 3.919 1.00 95.50 122 GLY A C 1
ATOM 922 O O . GLY A 1 122 ? -4.490 -16.931 2.975 1.00 95.50 122 GLY A O 1
ATOM 923 N N . GLU A 1 123 ? -3.959 -16.813 5.157 1.00 95.75 123 GLU A N 1
ATOM 924 C CA . GLU A 1 123 ? -4.962 -15.793 5.500 1.00 95.75 123 GLU A CA 1
ATOM 925 C C . GLU A 1 123 ? -4.625 -14.384 4.975 1.00 95.75 123 GLU A C 1
ATOM 927 O O . GLU A 1 123 ? -5.473 -13.493 5.039 1.00 95.75 123 GLU A O 1
ATOM 932 N N . GLY A 1 124 ? -3.418 -14.179 4.441 1.00 96.94 124 GLY A N 1
ATOM 933 C CA . GLY A 1 124 ? -2.924 -12.893 3.963 1.00 96.94 124 GLY A CA 1
ATOM 934 C C . GLY A 1 124 ? -2.281 -12.033 5.053 1.00 96.94 124 GLY A C 1
ATOM 935 O O . GLY A 1 124 ? -2.459 -12.241 6.255 1.00 96.94 124 GLY A O 1
ATOM 936 N N . PHE A 1 125 ? -1.538 -11.021 4.613 1.00 98.44 125 PHE A N 1
ATOM 937 C CA . PHE A 1 125 ? -0.895 -10.043 5.481 1.00 98.44 125 PHE A CA 1
ATOM 938 C C . PHE A 1 125 ? -1.902 -8.971 5.915 1.00 98.44 125 PHE A C 1
ATOM 940 O O . PHE A 1 125 ? -2.546 -8.348 5.071 1.00 98.44 125 PHE A O 1
ATOM 947 N N . LYS A 1 126 ? -2.050 -8.744 7.224 1.00 98.56 126 LYS A N 1
ATOM 948 C CA . LYS A 1 126 ? -3.079 -7.857 7.790 1.00 98.56 126 LYS A CA 1
ATOM 949 C C . LYS A 1 126 ? -2.468 -6.526 8.239 1.00 98.56 126 LYS A C 1
ATOM 951 O O . LYS A 1 126 ? -1.478 -6.515 8.964 1.00 98.56 126 LYS A O 1
ATOM 956 N N . VAL A 1 127 ? -3.083 -5.411 7.845 1.00 98.44 127 VAL A N 1
ATOM 957 C CA . VAL A 1 127 ? -2.705 -4.051 8.262 1.00 98.44 127 VAL A CA 1
ATOM 958 C C . VAL A 1 127 ? -3.925 -3.341 8.831 1.00 98.44 127 VAL A C 1
ATOM 960 O O . VAL A 1 127 ? -4.851 -3.009 8.096 1.00 98.44 127 VAL A O 1
ATOM 963 N N . THR A 1 128 ? -3.923 -3.073 10.133 1.00 97.69 128 THR A N 1
ATOM 964 C CA . THR A 1 128 ? -4.967 -2.267 10.779 1.00 97.69 128 THR A CA 1
ATOM 965 C C . THR A 1 128 ? -4.642 -0.783 10.652 1.00 97.69 128 THR A C 1
ATOM 967 O O . THR A 1 128 ? -3.565 -0.340 11.053 1.00 97.69 128 THR A O 1
ATOM 970 N N . LEU A 1 129 ? -5.573 -0.010 10.095 1.00 97.56 129 LEU A N 1
ATOM 971 C CA . LEU A 1 129 ? -5.435 1.427 9.893 1.00 97.56 129 LEU A CA 1
ATOM 972 C C . LEU A 1 129 ? -5.447 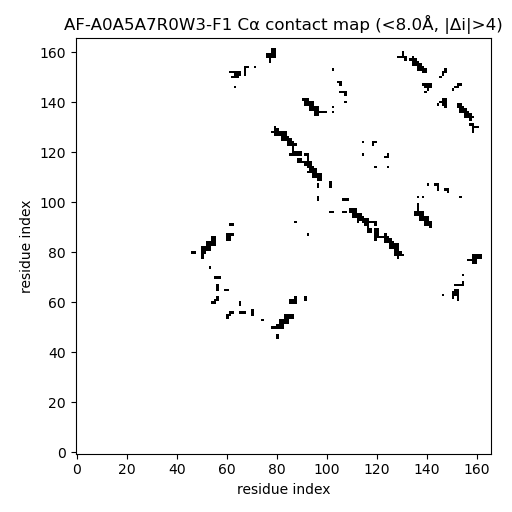2.157 11.237 1.00 97.56 129 LEU A C 1
ATOM 974 O O . LEU A 1 129 ? -6.387 2.029 12.019 1.00 97.56 129 LEU A O 1
ATOM 978 N N . GLN A 1 130 ? -4.414 2.950 11.490 1.00 95.38 130 GLN A N 1
ATOM 979 C CA . GLN A 1 130 ? -4.266 3.743 12.709 1.00 95.38 130 GLN A CA 1
ATOM 980 C C . GLN A 1 130 ? -4.517 5.227 12.419 1.00 95.38 130 GLN A C 1
ATOM 982 O O . GLN A 1 130 ? -4.473 5.645 11.256 1.00 95.38 130 GLN A O 1
ATOM 987 N N . PRO A 1 131 ? -4.777 6.053 13.450 1.00 95.25 131 PRO A N 1
ATOM 988 C CA . PRO A 1 131 ? -4.752 7.499 13.290 1.00 95.25 131 PRO A CA 1
ATOM 989 C C . PRO A 1 131 ? -3.386 7.936 12.756 1.00 95.25 131 PRO A C 1
ATOM 991 O O . PRO A 1 131 ? -2.349 7.572 13.307 1.00 95.25 131 PRO A O 1
ATOM 994 N N . THR A 1 132 ? -3.385 8.723 11.684 1.00 94.31 132 THR A N 1
ATOM 995 C CA . THR A 1 132 ? -2.160 9.225 11.059 1.00 94.31 132 THR A CA 1
ATOM 996 C C . THR A 1 132 ? -2.375 10.644 10.531 1.00 94.31 132 THR A C 1
ATOM 998 O O . THR A 1 132 ? -3.442 10.936 9.976 1.00 94.31 132 THR A O 1
ATOM 1001 N N . PRO A 1 133 ? -1.385 11.544 10.683 1.00 94.31 133 PRO A N 1
ATOM 1002 C CA . PRO A 1 133 ? -1.452 12.885 10.108 1.00 94.31 133 PRO A CA 1
ATOM 1003 C C . PRO A 1 133 ? -1.355 12.887 8.574 1.00 94.31 133 PRO A C 1
ATOM 1005 O O . PRO A 1 133 ? -1.707 13.888 7.956 1.00 94.31 133 PRO A O 1
ATOM 1008 N N . TYR A 1 134 ? -0.900 11.788 7.961 1.00 94.81 134 TYR A N 1
ATOM 1009 C CA . TYR A 1 134 ? -0.703 11.669 6.514 1.00 94.81 134 TYR A CA 1
ATOM 1010 C C . TYR A 1 134 ? -1.290 10.363 5.958 1.00 94.81 134 TYR A C 1
ATOM 1012 O O . TYR A 1 134 ? -1.367 9.377 6.697 1.00 94.81 134 TYR A O 1
ATOM 1020 N N . PRO A 1 135 ? -1.666 10.307 4.666 1.00 97.62 135 PRO A N 1
ATOM 1021 C CA . PRO A 1 135 ? -2.152 9.079 4.047 1.00 97.62 135 PRO A CA 1
ATOM 1022 C C . PRO A 1 135 ? -1.116 7.948 4.087 1.00 97.62 135 PRO A C 1
ATOM 1024 O O . PRO A 1 135 ? 0.081 8.170 3.917 1.00 97.62 135 PRO A O 1
ATOM 1027 N N . TYR A 1 136 ? -1.593 6.715 4.219 1.00 98.56 136 TYR A N 1
ATOM 1028 C CA . TYR A 1 136 ? -0.818 5.531 3.879 1.00 98.56 136 TYR A CA 1
ATOM 1029 C C . TYR A 1 136 ? -0.648 5.466 2.365 1.00 98.56 136 TYR A C 1
ATOM 1031 O O . TYR A 1 136 ? -1.643 5.464 1.643 1.00 98.56 136 TYR A O 1
ATOM 1039 N N . PHE A 1 137 ? 0.588 5.355 1.887 1.00 98.62 137 PHE A N 1
ATOM 1040 C CA . PHE A 1 137 ? 0.904 5.140 0.476 1.00 98.62 137 PHE A CA 1
ATOM 1041 C C . PHE A 1 137 ? 1.368 3.696 0.271 1.00 98.62 137 PHE A C 1
ATOM 1043 O O . PHE A 1 137 ? 2.566 3.416 0.319 1.00 98.62 137 PHE A O 1
ATOM 1050 N N . PHE A 1 138 ? 0.422 2.775 0.083 1.00 98.81 138 PHE A N 1
ATOM 1051 C CA . PHE A 1 138 ? 0.714 1.354 -0.108 1.00 98.81 138 PHE A CA 1
ATOM 1052 C C . PHE A 1 138 ? 1.198 1.089 -1.530 1.00 98.81 138 PHE A C 1
ATOM 1054 O O . PHE A 1 138 ? 0.556 1.515 -2.493 1.00 98.81 138 PHE A O 1
ATOM 1061 N N . VAL A 1 139 ? 2.305 0.356 -1.662 1.00 98.69 139 VAL A N 1
ATOM 1062 C CA . VAL A 1 139 ? 2.888 -0.024 -2.956 1.00 98.69 139 VAL A CA 1
ATOM 1063 C C . VAL A 1 139 ? 3.513 -1.410 -2.921 1.00 98.69 139 VAL A C 1
ATOM 1065 O O . VAL A 1 139 ? 3.904 -1.909 -1.864 1.00 98.69 139 VAL A O 1
ATOM 1068 N N . CYS A 1 140 ? 3.649 -2.017 -4.098 1.00 98.62 140 CYS A N 1
ATOM 1069 C CA . CYS A 1 140 ? 4.516 -3.169 -4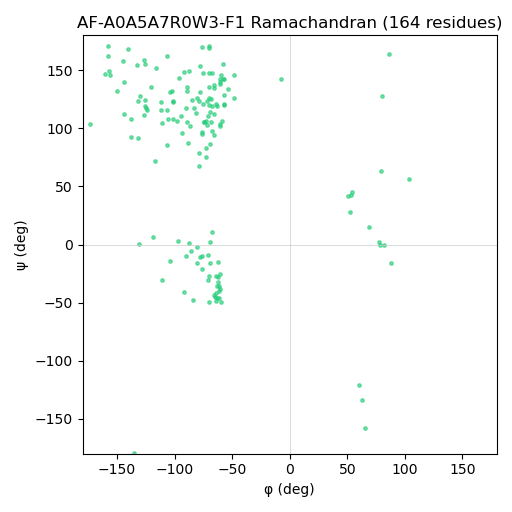.293 1.00 98.62 140 CYS A CA 1
ATOM 1070 C C . CYS A 1 140 ? 5.879 -2.659 -4.793 1.00 98.62 140 CYS A C 1
ATOM 1072 O O . CYS A 1 140 ? 5.948 -2.159 -5.922 1.00 98.62 140 CYS A O 1
ATOM 1074 N N . PRO A 1 141 ? 6.955 -2.743 -3.986 1.00 98.12 141 PRO A N 1
ATOM 1075 C CA . PRO A 1 141 ? 8.276 -2.224 -4.358 1.00 98.12 141 PRO A CA 1
ATOM 1076 C C . PRO A 1 141 ? 9.040 -3.139 -5.325 1.00 98.12 141 PRO A C 1
ATOM 1078 O O . PRO A 1 141 ? 10.084 -2.756 -5.858 1.00 98.12 141 PRO A O 1
ATOM 1081 N N . GLU A 1 142 ? 8.537 -4.356 -5.531 1.00 98.00 142 GLU A N 1
ATOM 1082 C CA . GLU A 1 142 ? 9.210 -5.409 -6.280 1.00 98.00 142 GLU A CA 1
ATOM 1083 C C . GLU A 1 142 ? 9.556 -5.002 -7.713 1.00 98.00 142 GLU A C 1
ATOM 1085 O O . GLU A 1 142 ? 8.929 -4.133 -8.332 1.00 98.00 142 GLU A O 1
ATOM 1090 N N . LYS A 1 143 ? 10.583 -5.673 -8.248 1.00 96.69 143 LYS A N 1
ATOM 1091 C CA . LYS A 1 143 ? 11.142 -5.399 -9.581 1.00 96.69 143 LYS A CA 1
ATOM 1092 C C . LYS A 1 143 ? 11.543 -3.930 -9.743 1.00 96.69 143 LYS A C 1
ATOM 1094 O O . LYS A 1 143 ? 11.243 -3.316 -10.761 1.00 96.69 143 LYS A O 1
ATOM 1099 N N . ASN A 1 144 ? 12.216 -3.373 -8.734 1.00 94.56 144 ASN A N 1
ATOM 1100 C CA . ASN A 1 144 ? 12.686 -1.984 -8.720 1.00 94.56 144 ASN A CA 1
ATOM 1101 C C . ASN A 1 144 ? 11.555 -0.977 -9.012 1.00 94.56 144 ASN A C 1
ATOM 1103 O O . ASN A 1 144 ? 11.723 -0.053 -9.803 1.00 94.56 144 ASN A O 1
ATOM 1107 N N . GLY A 1 145 ? 10.379 -1.189 -8.412 1.00 96.12 145 GLY A N 1
ATOM 1108 C CA . GLY A 1 145 ? 9.218 -0.310 -8.562 1.00 96.12 145 GLY A CA 1
ATOM 1109 C C . GLY A 1 145 ? 8.371 -0.535 -9.821 1.00 96.12 145 GLY A C 1
ATOM 1110 O O . GLY A 1 145 ? 7.344 0.127 -9.962 1.00 96.12 145 GLY A O 1
ATOM 1111 N N . ILE A 1 146 ? 8.714 -1.479 -10.708 1.00 97.94 146 ILE A N 1
ATOM 1112 C CA . ILE A 1 146 ? 7.911 -1.779 -11.913 1.00 97.94 146 ILE A CA 1
ATOM 1113 C C . ILE A 1 146 ? 6.501 -2.263 -11.545 1.00 97.94 146 ILE A C 1
ATOM 1115 O O . ILE A 1 146 ? 5.531 -1.926 -12.226 1.00 97.94 146 ILE A O 1
ATOM 1119 N N . HIS A 1 147 ? 6.352 -3.018 -10.454 1.00 98.25 147 HIS A N 1
ATOM 1120 C CA . HIS A 1 147 ? 5.030 -3.439 -9.983 1.00 98.25 147 HIS A CA 1
ATOM 1121 C C . HIS A 1 147 ? 4.161 -2.238 -9.567 1.00 98.25 147 HIS A C 1
ATOM 1123 O O . HIS A 1 147 ? 2.963 -2.218 -9.845 1.00 98.25 147 HIS A O 1
ATOM 1129 N N . CYS A 1 148 ? 4.764 -1.201 -8.982 1.00 98.38 148 CYS A N 1
ATOM 1130 C CA . CYS A 1 148 ? 4.090 0.057 -8.667 1.00 98.38 148 CYS A CA 1
ATOM 1131 C C . CYS A 1 148 ? 3.749 0.867 -9.932 1.00 98.38 148 CYS A C 1
ATOM 1133 O O . CYS A 1 148 ? 2.614 1.322 -10.079 1.00 98.38 148 CYS A O 1
ATOM 1135 N N . SER A 1 149 ? 4.710 1.066 -10.843 1.00 97.81 149 SER A N 1
ATOM 1136 C CA . SER A 1 149 ? 4.575 2.015 -11.960 1.00 97.81 149 SER A CA 1
ATOM 1137 C C . SER A 1 149 ? 3.839 1.440 -13.167 1.00 97.81 149 SER A C 1
ATOM 1139 O O . SER A 1 149 ? 2.919 2.071 -13.680 1.00 97.81 149 SER A O 1
ATOM 1141 N N . ALA A 1 150 ? 4.201 0.238 -13.608 1.00 97.62 150 ALA A N 1
ATOM 1142 C CA . ALA A 1 150 ? 3.561 -0.427 -14.739 1.00 97.62 150 ALA A CA 1
ATOM 1143 C C . ALA A 1 150 ? 2.402 -1.317 -14.274 1.00 97.62 150 ALA A C 1
ATOM 1145 O O . ALA A 1 150 ? 1.334 -1.309 -14.877 1.00 97.62 150 ALA A O 1
ATOM 1146 N N . GLY A 1 151 ? 2.593 -2.028 -13.159 1.00 97.31 151 GLY A N 1
ATOM 1147 C CA . GLY A 1 151 ? 1.577 -2.926 -12.602 1.00 97.31 151 GLY A CA 1
ATOM 1148 C C . GLY A 1 151 ? 0.439 -2.245 -11.873 1.00 97.31 151 GLY A C 1
ATOM 1149 O O . GLY A 1 151 ? -0.530 -2.919 -11.525 1.00 97.31 151 GLY A O 1
ATOM 1150 N N . GLN A 1 152 ? 0.560 -0.935 -11.636 1.00 97.50 152 GLN A N 1
ATOM 1151 C CA . GLN A 1 152 ? -0.399 -0.138 -10.876 1.00 97.50 152 GLN A CA 1
ATOM 1152 C C . GLN A 1 152 ? -0.713 -0.752 -9.501 1.00 97.50 152 GLN A C 1
ATOM 1154 O O . GLN A 1 152 ? -1.786 -0.532 -8.951 1.00 97.50 152 GLN A O 1
ATOM 1159 N N . MET A 1 153 ? 0.231 -1.502 -8.915 1.00 98.44 153 MET A N 1
ATOM 1160 C CA . MET A 1 153 ? 0.106 -2.095 -7.582 1.00 98.44 153 MET A CA 1
ATOM 1161 C C . MET A 1 153 ? 0.366 -1.038 -6.515 1.00 98.44 153 MET A C 1
ATOM 1163 O O . MET A 1 153 ? 1.398 -1.046 -5.834 1.00 98.44 153 MET A O 1
ATOM 1167 N N . LYS A 1 154 ? -0.549 -0.071 -6.438 1.00 98.56 154 LYS A N 1
ATOM 1168 C CA . LYS A 1 154 ? -0.485 1.057 -5.521 1.00 98.56 154 LYS A CA 1
ATOM 1169 C C . LYS A 1 154 ? -1.864 1.640 -5.237 1.00 98.56 154 LYS A C 1
ATOM 1171 O O . LYS A 1 154 ? -2.721 1.686 -6.114 1.00 98.56 154 LYS A O 1
ATOM 1176 N N . PHE A 1 155 ? -2.056 2.126 -4.018 1.00 98.62 155 PHE A N 1
ATOM 1177 C CA . PHE A 1 155 ? -3.185 2.979 -3.646 1.00 98.62 155 PHE A CA 1
ATOM 1178 C C . PHE A 1 155 ? -2.840 3.782 -2.389 1.00 98.62 155 PHE A C 1
ATOM 1180 O O . PHE A 1 155 ? -1.908 3.445 -1.65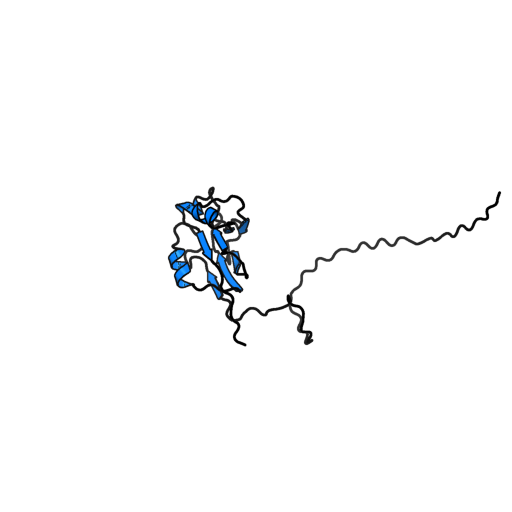5 1.00 98.62 155 PHE A O 1
ATOM 1187 N N . ALA A 1 156 ? -3.600 4.846 -2.134 1.00 98.38 156 ALA A N 1
ATOM 1188 C CA . ALA A 1 156 ? -3.423 5.690 -0.961 1.00 98.38 156 ALA A CA 1
ATOM 1189 C C . ALA A 1 156 ? -4.695 5.715 -0.110 1.00 98.38 156 ALA A C 1
ATOM 1191 O O . ALA A 1 156 ? -5.784 5.862 -0.658 1.00 98.38 156 ALA A O 1
ATOM 1192 N N . ILE A 1 157 ? -4.572 5.596 1.214 1.00 98.38 157 ILE A N 1
ATOM 1193 C CA . ILE A 1 157 ? -5.702 5.683 2.153 1.00 98.38 157 ILE A CA 1
ATOM 1194 C C . ILE A 1 157 ? -5.362 6.667 3.263 1.00 98.38 157 ILE A C 1
ATOM 1196 O O . ILE A 1 157 ? -4.355 6.510 3.946 1.00 98.38 157 ILE A O 1
ATOM 1200 N N . TRP A 1 158 ? -6.246 7.632 3.505 1.00 97.44 158 TRP A N 1
ATOM 1201 C CA . TRP A 1 158 ? -6.235 8.428 4.728 1.00 97.44 158 TRP A CA 1
ATOM 1202 C C . TRP A 1 158 ? -7.472 8.059 5.552 1.00 97.44 158 TRP A C 1
ATOM 1204 O O . TRP A 1 158 ? -8.581 8.413 5.150 1.00 97.44 158 TRP A O 1
ATOM 1214 N N . PRO A 1 159 ? -7.327 7.277 6.638 1.00 96.81 159 PRO A N 1
ATOM 1215 C CA . PRO A 1 159 ? -8.482 6.824 7.400 1.00 96.81 159 PRO A CA 1
ATOM 1216 C C . PRO A 1 159 ? -9.140 7.980 8.154 1.00 96.81 159 PRO A C 1
ATOM 1218 O O . PRO A 1 159 ? -8.464 8.756 8.830 1.00 96.81 159 PRO A O 1
ATOM 1221 N N . PHE A 1 160 ? -10.469 8.048 8.110 1.00 95.19 160 PHE A N 1
ATOM 1222 C CA . PHE A 1 160 ? -11.219 8.975 8.950 1.00 95.19 160 PHE A CA 1
ATOM 1223 C C . PHE A 1 160 ? -11.281 8.481 10.400 1.00 95.19 160 PHE A C 1
ATOM 1225 O O . PHE A 1 160 ? -11.357 7.271 10.644 1.00 95.19 160 PHE A O 1
ATOM 1232 N N . PRO A 1 161 ? -11.315 9.391 11.387 1.00 91.88 161 PRO A N 1
ATOM 1233 C CA . PRO A 1 161 ? -11.696 9.035 12.745 1.00 91.88 161 PRO A CA 1
ATOM 1234 C C . PRO A 1 161 ? -13.087 8.396 12.760 1.00 91.88 161 PRO A C 1
ATOM 1236 O O . PRO A 1 161 ? -13.988 8.838 12.046 1.00 91.88 161 PRO A O 1
ATOM 1239 N N . ARG A 1 162 ? -13.289 7.388 13.610 1.00 84.81 162 ARG A N 1
ATOM 1240 C CA . ARG A 1 162 ? -14.645 6.941 13.940 1.00 84.81 162 ARG A CA 1
ATOM 1241 C C . ARG A 1 162 ? -15.200 7.837 15.025 1.00 84.81 162 ARG A C 1
ATOM 1243 O O . ARG A 1 162 ? -14.663 7.878 16.133 1.00 84.81 162 ARG A O 1
ATOM 1250 N N . LEU A 1 163 ? -16.280 8.537 14.707 1.00 76.56 163 LEU A N 1
ATOM 1251 C CA . LEU A 1 163 ? -17.116 9.136 15.732 1.00 76.56 163 LEU A CA 1
ATOM 1252 C C . LEU A 1 163 ? -17.865 7.987 16.404 1.00 76.56 163 LEU A C 1
ATOM 1254 O O . LEU A 1 163 ? -18.779 7.407 15.826 1.00 76.56 163 LEU A O 1
ATOM 1258 N N . GLN A 1 164 ? -17.416 7.606 17.595 1.00 66.69 164 GLN A N 1
ATOM 1259 C CA . GLN A 1 164 ? -18.168 6.690 18.438 1.00 66.69 164 GLN A CA 1
ATOM 1260 C C . GLN A 1 164 ? -19.359 7.486 18.971 1.00 66.69 164 GLN A C 1
ATOM 1262 O O . GLN A 1 164 ? -19.181 8.385 19.793 1.00 66.69 164 GLN A O 1
ATOM 1267 N N . HIS A 1 165 ? -20.556 7.221 18.447 1.00 54.59 165 HIS A N 1
ATOM 1268 C CA . HIS A 1 165 ? -21.776 7.665 19.108 1.00 54.59 165 HIS A CA 1
ATOM 1269 C C . HIS A 1 165 ? -21.865 6.894 20.430 1.00 54.59 165 HIS A C 1
ATOM 1271 O O . HIS A 1 165 ? -21.944 5.665 20.414 1.00 54.59 165 HIS A O 1
ATOM 1277 N N . GLN A 1 166 ? -21.724 7.623 21.539 1.00 43.03 166 GLN A N 1
ATOM 1278 C CA . GLN A 1 166 ? -22.018 7.137 22.888 1.00 43.03 166 GLN A CA 1
ATOM 1279 C C . GLN A 1 166 ? -23.525 6.985 23.071 1.00 43.03 166 GLN A C 1
ATOM 1281 O O . GLN A 1 166 ? -24.260 7.844 22.528 1.00 43.03 166 GLN A O 1
#

pLDDT: mean 81.32, std 23.86, range [31.48, 98.81]

Organism: Striga asiatica (NCBI:txid4170)

Mean predicted aligned error: 13.32 Å